Protein AF-A0A1Y6FPX8-F1 (afdb_monomer_lite)

Foldseek 3Di:
DDDDDDDDDDDDDDDDDDDDDDDDDDDDDDDDDDDDDDDDDDDDDDPDPDPPPPVPDLVNLLVQLLVLVVQLVVCLQAFLLSNLVSLVSNLVSLVSCPCPPPDDPLLSVLSVVSSVLSVQSSVLSVVDDRRHRSVVCVPPCSNCVDPSVVCCVPPSSVVVNVVVSCVSSVPPDDPPD

pLDDT: mean 78.23, std 24.46, range [35.34, 98.69]

Secondary structure (DSSP, 8-state):
----PPPP-------------------------------------PPP------PPPHHHHHHHHHHHHHHHHHHTTSBHHHHHHHHHHHHHHHHHH-S--SS-HHHHHHHHHHHHHHHHHHHHHTTS-TTSBHHHHTTSHHHHTSHHHHHHHH-HHHHHHHHHHHHHHTTT-----

Radius of gyration: 27.01 Å; chains: 1; bounding box: 87×73×50 Å

Structure (mmCIF, N/CA/C/O backbone):
data_AF-A0A1Y6FPX8-F1
#
_entry.id   AF-A0A1Y6FPX8-F1
#
loop_
_atom_site.group_PDB
_atom_site.id
_atom_site.type_symbol
_atom_site.label_atom_id
_atom_site.label_alt_id
_atom_site.label_comp_id
_atom_site.label_asym_id
_atom_site.label_entity_id
_atom_site.label_seq_id
_atom_site.pdbx_PDB_ins_code
_atom_site.Cartn_x
_atom_site.Cartn_y
_atom_site.Cartn_z
_atom_site.occupancy
_atom_site.B_iso_or_equiv
_atom_site.auth_seq_id
_atom_site.auth_comp_id
_atom_site.auth_asym_id
_atom_site.auth_atom_id
_atom_site.pdbx_PDB_model_num
ATOM 1 N N . MET A 1 1 ? -58.385 -5.822 -28.469 1.00 36.16 1 MET A N 1
ATOM 2 C CA . MET A 1 1 ? -57.646 -6.773 -29.329 1.00 36.16 1 MET A CA 1
ATOM 3 C C . MET A 1 1 ? -56.182 -6.360 -29.266 1.00 36.16 1 MET A C 1
ATOM 5 O O . MET A 1 1 ? -55.927 -5.213 -29.575 1.00 36.16 1 MET A O 1
ATOM 9 N N . THR A 1 2 ? -55.183 -7.104 -28.805 1.00 39.25 2 THR A N 1
ATOM 10 C CA . THR A 1 2 ? -55.070 -8.383 -28.091 1.00 39.25 2 THR A CA 1
ATOM 11 C C . THR A 1 2 ? -53.654 -8.357 -27.499 1.00 39.25 2 THR A C 1
ATOM 13 O O . THR A 1 2 ? -52.704 -8.033 -28.203 1.00 39.25 2 THR A O 1
ATOM 16 N N . SER A 1 3 ? -53.527 -8.649 -26.207 1.00 43.97 3 SER A N 1
ATOM 17 C CA . SER A 1 3 ? -52.253 -8.914 -25.525 1.00 43.97 3 SER A CA 1
ATOM 18 C C . SER A 1 3 ? -51.670 -10.257 -25.985 1.00 43.97 3 SER A C 1
ATOM 20 O O . SER A 1 3 ? -52.441 -11.153 -26.340 1.00 43.97 3 SER A O 1
ATOM 22 N N . PRO A 1 4 ? -50.348 -10.449 -25.861 1.00 52.44 4 PRO A N 1
ATOM 23 C CA . PRO A 1 4 ? -49.822 -11.732 -25.420 1.00 52.44 4 PRO A CA 1
ATOM 24 C C . PRO A 1 4 ? -49.105 -11.621 -24.066 1.00 52.44 4 PRO A C 1
ATOM 26 O O . PRO A 1 4 ? -48.446 -10.635 -23.743 1.00 52.44 4 PRO A O 1
ATOM 29 N N . ARG A 1 5 ? -49.310 -12.675 -23.273 1.00 39.09 5 ARG A N 1
ATOM 30 C CA . ARG A 1 5 ? -48.857 -12.909 -21.900 1.00 39.09 5 ARG A CA 1
ATOM 31 C C . ARG A 1 5 ? -47.396 -13.370 -21.839 1.00 39.09 5 ARG A C 1
ATOM 33 O O . ARG A 1 5 ? -46.912 -14.040 -22.743 1.00 39.09 5 ARG A O 1
ATOM 40 N N . ALA A 1 6 ? -46.776 -13.086 -20.697 1.00 45.41 6 ALA A N 1
ATOM 41 C CA . ALA A 1 6 ? -45.513 -13.643 -20.219 1.00 45.41 6 ALA A CA 1
ATOM 42 C C . ALA A 1 6 ? -45.570 -15.161 -19.954 1.00 45.41 6 ALA A C 1
ATOM 44 O O . ALA A 1 6 ? -46.644 -15.680 -19.630 1.00 45.41 6 ALA A O 1
ATOM 45 N N . PRO A 1 7 ? -44.407 -15.828 -19.872 1.00 49.88 7 PRO A N 1
ATOM 46 C CA . PRO A 1 7 ? -44.188 -16.904 -18.926 1.00 49.88 7 PRO A CA 1
ATOM 47 C C . PRO A 1 7 ? -43.396 -16.395 -17.711 1.00 49.88 7 PRO A C 1
ATOM 49 O O . PRO A 1 7 ? -42.308 -15.836 -17.817 1.00 49.88 7 PRO A O 1
ATOM 52 N N . LYS A 1 8 ? -43.988 -16.614 -16.536 1.00 41.16 8 LYS A N 1
ATOM 53 C CA . LYS A 1 8 ? -43.320 -16.592 -15.236 1.00 41.16 8 LYS A CA 1
ATOM 54 C C . LYS A 1 8 ? -42.395 -17.806 -15.156 1.00 41.16 8 LYS A C 1
ATOM 56 O O . LYS A 1 8 ? -42.863 -18.917 -15.388 1.00 41.16 8 LYS A O 1
ATOM 61 N N . LEU A 1 9 ? -41.158 -17.611 -14.720 1.00 40.53 9 LEU A N 1
ATOM 62 C CA . LEU A 1 9 ? -40.364 -18.677 -14.119 1.00 40.53 9 LEU A CA 1
ATOM 63 C C . LEU A 1 9 ? -39.772 -18.144 -12.818 1.00 40.53 9 LEU A C 1
ATOM 65 O O . LEU A 1 9 ? -38.786 -17.421 -12.792 1.00 40.53 9 LEU A O 1
ATOM 69 N N . ALA A 1 10 ? -40.492 -18.457 -11.744 1.00 43.44 10 ALA A N 1
ATOM 70 C CA . ALA A 1 10 ? -40.007 -18.421 -10.382 1.00 43.44 10 ALA A CA 1
ATOM 71 C C . ALA A 1 10 ? -39.273 -19.741 -10.118 1.00 43.44 10 ALA A C 1
ATOM 73 O O . ALA A 1 10 ? -39.871 -20.803 -10.267 1.00 43.44 10 ALA A O 1
ATOM 74 N N . LEU A 1 11 ? -38.005 -19.672 -9.733 1.00 38.16 11 LEU A N 1
ATOM 75 C CA . LEU A 1 11 ? -37.207 -20.765 -9.171 1.00 38.16 11 LEU A CA 1
ATOM 76 C C . LEU A 1 11 ? -35.985 -20.102 -8.528 1.00 38.16 11 LEU A C 1
ATOM 78 O O . LEU A 1 11 ? -35.388 -19.241 -9.155 1.00 38.16 11 LEU A O 1
ATOM 82 N N . LEU A 1 12 ? -35.495 -20.422 -7.343 1.00 41.84 12 LEU A N 1
ATOM 83 C CA . LEU A 1 12 ? -35.948 -21.145 -6.162 1.00 41.84 12 LEU A CA 1
ATOM 84 C C . LEU A 1 12 ? -34.910 -20.715 -5.106 1.00 41.84 12 LEU A C 1
ATOM 86 O O . LEU A 1 12 ? -33.741 -20.519 -5.436 1.00 41.84 12 LEU A O 1
ATOM 90 N N . PHE A 1 13 ? -35.331 -20.530 -3.858 1.00 40.34 13 PHE A N 1
ATOM 91 C CA . PHE A 1 13 ? -34.425 -20.290 -2.736 1.00 40.34 13 PHE A CA 1
ATOM 92 C C . PHE A 1 13 ? -33.345 -21.381 -2.675 1.00 40.34 13 PHE A C 1
ATOM 94 O O . PHE A 1 13 ? -33.663 -22.565 -2.774 1.00 40.34 13 PHE A O 1
ATOM 101 N N . GLY A 1 14 ? -32.093 -20.982 -2.461 1.00 39.22 14 GLY A N 1
ATOM 102 C CA . GLY A 1 14 ? -30.968 -21.899 -2.312 1.00 39.22 14 GLY A CA 1
ATOM 103 C C . GLY A 1 14 ? -29.853 -21.285 -1.475 1.00 39.22 14 GLY A C 1
ATOM 104 O O . GLY A 1 14 ? -28.793 -20.962 -1.989 1.00 39.22 14 GLY A O 1
ATOM 105 N N . THR A 1 15 ? -30.099 -21.100 -0.179 1.00 44.97 15 THR A N 1
ATOM 106 C CA . THR A 1 15 ? -29.040 -20.952 0.827 1.00 44.97 15 THR A CA 1
ATOM 107 C C . THR A 1 15 ? -28.207 -22.232 0.863 1.00 44.97 15 THR A C 1
ATOM 109 O O . THR A 1 15 ? -28.714 -23.270 1.288 1.00 44.97 15 THR A O 1
ATOM 112 N N . ALA A 1 16 ? -26.940 -22.164 0.461 1.00 43.12 16 ALA A N 1
ATOM 113 C CA . ALA A 1 16 ? -25.957 -23.206 0.736 1.00 43.12 16 ALA A CA 1
ATOM 114 C C . ALA A 1 16 ? -24.837 -22.612 1.597 1.00 43.12 16 ALA A C 1
ATOM 116 O O . ALA A 1 16 ? -23.930 -21.942 1.112 1.00 43.12 16 ALA A O 1
ATOM 117 N N . ILE A 1 17 ? -24.958 -22.846 2.902 1.00 50.44 17 ILE A N 1
ATOM 118 C CA . ILE A 1 17 ? -23.893 -22.695 3.891 1.00 50.44 17 ILE A CA 1
ATOM 119 C C . ILE A 1 17 ? -22.902 -23.831 3.628 1.00 50.44 17 ILE A C 1
ATOM 121 O O . ILE A 1 17 ? -23.272 -24.995 3.777 1.00 50.44 17 ILE A O 1
ATOM 125 N N . ILE A 1 18 ? -21.658 -23.521 3.266 1.00 48.16 18 ILE A N 1
ATOM 126 C CA . ILE A 1 18 ? -20.568 -24.500 3.330 1.00 48.16 18 ILE A CA 1
ATOM 127 C C . ILE A 1 18 ? -19.722 -24.148 4.547 1.00 48.16 18 ILE A C 1
ATOM 129 O O . ILE A 1 18 ? -18.815 -23.326 4.496 1.00 48.16 18 ILE A O 1
ATOM 133 N N . ALA A 1 19 ? -20.079 -24.775 5.664 1.00 44.44 19 ALA A N 1
ATOM 134 C CA . ALA A 1 19 ? -19.201 -24.945 6.805 1.00 44.44 19 ALA A CA 1
ATOM 135 C C . ALA A 1 19 ? -18.421 -26.247 6.588 1.00 44.44 19 ALA A C 1
ATOM 137 O O . ALA A 1 19 ? -19.005 -27.329 6.635 1.00 44.44 19 ALA A O 1
ATOM 138 N N . THR A 1 20 ? -17.112 -26.163 6.366 1.00 49.12 20 THR A N 1
ATOM 139 C CA . THR A 1 20 ? -16.215 -27.317 6.503 1.00 49.12 20 THR A CA 1
ATOM 140 C C . THR A 1 20 ? -15.379 -27.137 7.755 1.00 49.12 20 THR A C 1
ATOM 142 O O . THR A 1 20 ? -14.479 -26.305 7.825 1.00 49.12 20 THR A O 1
ATOM 145 N N . ALA A 1 21 ? -15.766 -27.913 8.764 1.00 44.34 21 ALA A N 1
ATOM 146 C CA . ALA A 1 21 ? -15.117 -28.044 10.051 1.00 44.34 21 ALA A CA 1
ATOM 147 C C . ALA A 1 21 ? -13.765 -28.768 9.944 1.00 44.34 21 ALA A C 1
ATOM 149 O O . ALA A 1 21 ? -13.561 -29.629 9.087 1.00 44.34 21 ALA A O 1
ATOM 150 N N . LEU A 1 22 ? -12.881 -28.436 10.885 1.00 47.88 22 LEU A N 1
ATOM 151 C CA . LEU A 1 22 ? -11.648 -29.148 11.189 1.00 47.88 22 LEU A CA 1
ATOM 152 C C . LEU A 1 22 ? -11.915 -30.624 11.525 1.00 47.88 22 LEU A C 1
ATOM 154 O O . LEU A 1 22 ? -12.822 -30.931 12.299 1.00 47.88 22 LEU A O 1
ATOM 158 N N . ALA A 1 23 ? -11.026 -31.511 11.081 1.00 46.03 23 ALA A N 1
ATOM 159 C CA . ALA A 1 23 ? -10.764 -32.769 11.772 1.00 46.03 23 ALA A CA 1
ATOM 160 C C . ALA A 1 23 ? -9.277 -33.126 11.666 1.00 46.03 23 ALA A C 1
ATOM 162 O O . ALA A 1 23 ? -8.764 -33.493 10.611 1.00 46.03 23 ALA A O 1
ATOM 163 N N . ALA A 1 24 ? -8.600 -32.977 12.802 1.00 38.00 24 ALA A N 1
ATOM 164 C CA . ALA A 1 24 ? -7.295 -33.539 13.092 1.00 38.00 24 ALA A CA 1
ATOM 165 C C . ALA A 1 24 ? -7.373 -35.067 13.301 1.00 38.00 24 ALA A C 1
ATOM 167 O O . ALA A 1 24 ? -8.455 -35.637 13.431 1.00 38.00 24 ALA A O 1
ATOM 168 N N . CYS A 1 25 ? -6.185 -35.658 13.464 1.00 39.22 25 CYS A N 1
ATOM 169 C CA . CYS A 1 25 ? -5.867 -37.001 13.959 1.00 39.22 25 CYS A CA 1
ATOM 170 C C . CYS A 1 25 ? -5.737 -38.117 12.918 1.00 39.22 25 CYS A C 1
ATOM 172 O O . CYS A 1 25 ? -6.707 -38.704 12.452 1.00 39.22 25 CYS A O 1
ATOM 174 N N . SER A 1 26 ? -4.495 -38.567 12.745 1.00 41.38 26 SER A N 1
ATOM 175 C CA . SER A 1 26 ? -4.176 -39.982 12.947 1.00 41.38 26 SER A CA 1
ATOM 176 C C . SER A 1 26 ? -2.764 -40.106 13.515 1.00 41.38 26 SER A C 1
ATOM 178 O O . SER A 1 26 ? -1.770 -40.097 12.798 1.00 41.38 26 SER A O 1
ATOM 180 N N . THR A 1 27 ? -2.703 -40.196 14.843 1.00 48.16 27 THR A N 1
ATOM 181 C CA . THR A 1 27 ? -1.577 -40.775 15.577 1.00 48.16 27 THR A CA 1
ATOM 182 C C . THR A 1 27 ? -1.616 -42.284 15.369 1.00 48.16 27 THR A C 1
ATOM 184 O O . THR A 1 27 ? -2.587 -42.927 15.764 1.00 48.16 27 THR A O 1
ATOM 187 N N . THR A 1 28 ? -0.554 -42.869 14.824 1.00 45.00 28 THR A N 1
ATOM 188 C CA . THR A 1 28 ? -0.291 -44.309 14.946 1.00 45.00 28 THR A CA 1
ATOM 189 C C . THR A 1 28 ? 1.003 -44.516 15.711 1.00 45.00 28 THR A C 1
ATOM 191 O O . THR A 1 28 ? 2.086 -44.165 15.250 1.00 45.00 28 THR A O 1
ATOM 194 N N . ALA A 1 29 ? 0.849 -45.072 16.910 1.00 41.91 29 ALA A N 1
ATOM 195 C CA . ALA A 1 29 ? 1.918 -45.601 17.735 1.00 41.91 29 ALA A CA 1
ATOM 196 C C . ALA A 1 29 ? 2.467 -46.906 17.137 1.00 41.91 29 ALA A C 1
ATOM 198 O O . ALA A 1 29 ? 1.705 -47.718 16.615 1.00 41.91 29 ALA A O 1
ATOM 199 N N . ALA A 1 30 ? 3.766 -47.148 17.304 1.00 38.97 30 ALA A N 1
ATOM 200 C CA . ALA A 1 30 ? 4.333 -48.490 17.263 1.00 38.97 30 ALA A CA 1
ATOM 201 C C . ALA A 1 30 ? 5.484 -48.574 18.275 1.00 38.97 30 ALA A C 1
ATOM 203 O O . ALA A 1 30 ? 6.452 -47.821 18.191 1.00 38.97 30 ALA A O 1
ATOM 204 N N . THR A 1 31 ? 5.350 -49.475 19.248 1.00 44.59 31 THR A N 1
ATOM 205 C CA . THR A 1 31 ? 6.381 -49.814 20.233 1.00 44.59 31 THR A CA 1
ATOM 206 C C . THR A 1 31 ? 7.017 -51.153 19.855 1.00 44.59 31 THR A C 1
ATOM 208 O O . THR A 1 31 ? 6.326 -52.161 19.769 1.00 44.59 31 THR A O 1
ATOM 211 N N . ASP A 1 32 ? 8.323 -51.082 19.602 1.00 44.56 32 ASP A N 1
ATOM 212 C CA . ASP A 1 32 ? 9.436 -52.002 19.891 1.00 44.56 32 ASP A CA 1
ATOM 213 C C . ASP A 1 32 ? 9.269 -53.539 19.918 1.00 44.56 32 ASP A C 1
ATOM 215 O O . ASP A 1 32 ? 8.452 -54.095 20.654 1.00 44.56 32 ASP A O 1
ATOM 219 N N . SER A 1 33 ? 10.214 -54.231 19.262 1.00 38.22 33 SER A N 1
ATOM 220 C CA . SER A 1 33 ? 11.040 -55.284 19.889 1.00 38.22 33 SER A CA 1
ATOM 221 C C . SER A 1 33 ? 12.287 -55.639 19.039 1.00 38.22 33 SER A C 1
ATOM 223 O O . SER A 1 33 ? 12.227 -55.548 17.811 1.00 38.22 33 SER A O 1
ATOM 225 N N . PRO A 1 34 ? 13.412 -56.084 19.651 1.00 57.75 34 PRO A N 1
ATOM 226 C CA . PRO A 1 34 ? 14.742 -56.109 19.026 1.00 57.75 34 PRO A CA 1
ATOM 227 C C . PRO A 1 34 ? 15.269 -57.515 18.648 1.00 57.75 34 PRO A C 1
ATOM 229 O O . PRO A 1 34 ? 14.904 -58.514 19.267 1.00 57.75 34 PRO A O 1
ATOM 232 N N . SER A 1 35 ? 16.227 -57.594 17.705 1.00 39.41 35 SER A N 1
ATOM 233 C CA . SER A 1 35 ? 17.283 -58.639 17.664 1.00 39.41 35 SER A CA 1
ATOM 234 C C . SER A 1 35 ? 18.386 -58.414 16.606 1.00 39.41 35 SER A C 1
ATOM 236 O O . SER A 1 35 ? 18.174 -58.546 15.409 1.00 39.41 35 SER A O 1
ATOM 238 N N . SER A 1 36 ? 19.584 -58.097 17.108 1.00 39.81 36 SER A N 1
ATOM 239 C CA . SER A 1 36 ? 20.932 -58.651 16.843 1.00 39.81 36 SER A CA 1
ATOM 240 C C . SER A 1 36 ? 21.396 -59.259 15.482 1.00 39.81 36 SER A C 1
ATOM 242 O O . SER A 1 36 ? 21.121 -60.414 15.179 1.00 39.81 36 SER A O 1
ATOM 244 N N . THR A 1 37 ? 22.403 -58.574 14.898 1.00 39.00 37 THR A N 1
ATOM 245 C CA . THR A 1 37 ? 23.754 -59.025 14.413 1.00 39.00 37 THR A CA 1
ATOM 246 C C . THR A 1 37 ? 24.075 -59.420 12.939 1.00 39.00 37 THR A C 1
ATOM 248 O O . THR A 1 37 ? 23.701 -60.487 12.470 1.00 39.00 37 THR A O 1
ATOM 251 N N . ARG A 1 38 ? 25.061 -58.659 12.388 1.00 42.41 38 ARG A N 1
ATOM 252 C CA . ARG A 1 38 ? 26.223 -58.980 11.484 1.00 42.41 38 ARG A CA 1
ATOM 253 C C . ARG A 1 38 ? 26.110 -58.812 9.935 1.00 42.41 38 ARG A C 1
ATOM 255 O O . ARG A 1 38 ? 25.004 -58.736 9.432 1.00 42.41 38 ARG A O 1
ATOM 262 N N . PRO A 1 39 ? 27.233 -58.629 9.175 1.00 53.25 39 PRO A N 1
ATOM 263 C CA . PRO A 1 39 ? 27.625 -57.315 8.637 1.00 53.25 39 PRO A CA 1
ATOM 264 C C . PRO A 1 39 ? 27.919 -57.268 7.111 1.00 53.25 39 PRO A C 1
ATOM 266 O O . PRO A 1 39 ? 28.048 -58.289 6.441 1.00 53.25 39 PRO A O 1
ATOM 269 N N . THR A 1 40 ? 28.215 -56.047 6.639 1.00 47.69 40 THR A N 1
ATOM 270 C CA . THR A 1 40 ? 28.923 -55.649 5.395 1.00 47.69 40 THR A CA 1
ATOM 271 C C . THR A 1 40 ? 28.192 -55.783 4.054 1.00 47.69 40 THR A C 1
ATOM 273 O O . THR A 1 40 ? 28.232 -56.818 3.401 1.00 47.69 40 THR A O 1
ATOM 276 N N . ALA A 1 41 ? 27.700 -54.645 3.562 1.00 44.69 41 ALA A N 1
ATOM 277 C CA . ALA A 1 41 ? 27.750 -54.292 2.146 1.00 44.69 41 ALA A CA 1
ATOM 278 C C . ALA A 1 41 ? 28.092 -52.795 2.048 1.00 44.69 41 ALA A C 1
ATOM 280 O O . ALA A 1 41 ? 27.452 -51.969 2.697 1.00 44.69 41 ALA A O 1
ATOM 281 N N . MET A 1 42 ? 29.147 -52.458 1.301 1.00 52.03 42 MET A N 1
ATOM 282 C CA . MET A 1 42 ? 29.491 -51.077 0.958 1.00 52.03 42 MET A CA 1
ATOM 283 C C . MET A 1 42 ? 28.322 -50.465 0.180 1.00 52.03 42 MET A C 1
ATOM 285 O O . MET A 1 42 ? 28.068 -50.860 -0.956 1.00 52.03 42 MET A O 1
ATOM 289 N N . ALA A 1 43 ? 27.611 -49.520 0.789 1.00 49.84 43 ALA A N 1
ATOM 290 C CA . ALA A 1 43 ? 26.659 -48.682 0.082 1.00 49.84 43 ALA A CA 1
ATOM 291 C C . ALA A 1 43 ? 27.405 -47.447 -0.431 1.00 49.84 43 ALA A C 1
ATOM 293 O O . ALA A 1 43 ? 27.911 -46.639 0.348 1.00 49.84 43 ALA A O 1
ATOM 294 N N . THR A 1 44 ? 27.502 -47.339 -1.753 1.00 56.69 44 THR A N 1
ATOM 295 C CA . THR A 1 44 ? 27.814 -46.102 -2.472 1.00 56.69 44 THR A CA 1
ATOM 296 C C . THR A 1 44 ? 26.977 -44.959 -1.887 1.00 56.69 44 THR A C 1
ATOM 298 O O . THR A 1 44 ? 25.773 -45.158 -1.705 1.00 56.69 44 THR A O 1
ATOM 301 N N . PRO A 1 45 ? 27.545 -43.778 -1.581 1.00 47.53 45 PRO A N 1
ATOM 302 C CA . PRO A 1 45 ? 26.733 -42.653 -1.148 1.00 47.53 45 PRO A CA 1
ATOM 303 C C . PRO A 1 45 ? 25.814 -42.245 -2.304 1.00 47.53 45 PRO A C 1
ATOM 305 O O . PRO A 1 45 ? 26.265 -41.709 -3.315 1.00 47.53 45 PRO A O 1
ATOM 308 N N . THR A 1 46 ? 24.522 -42.535 -2.166 1.00 53.91 46 THR A N 1
ATOM 309 C CA . THR A 1 46 ? 23.476 -41.892 -2.960 1.00 53.91 46 THR A CA 1
ATOM 310 C C . THR A 1 46 ? 23.603 -40.389 -2.716 1.00 53.91 46 THR A C 1
ATOM 312 O O . THR A 1 46 ? 23.640 -39.992 -1.547 1.00 53.91 46 THR A O 1
ATOM 315 N N . PRO A 1 47 ? 23.709 -39.544 -3.756 1.00 54.00 47 PRO A N 1
ATOM 316 C CA . PRO A 1 47 ? 23.693 -38.107 -3.549 1.00 54.00 47 PRO A CA 1
ATOM 317 C C . PRO A 1 47 ? 22.393 -37.748 -2.830 1.00 54.00 47 PRO A C 1
ATOM 319 O O . PRO A 1 47 ? 21.301 -38.044 -3.316 1.00 54.00 47 PRO A O 1
ATOM 322 N N . THR A 1 48 ? 22.528 -37.157 -1.643 1.00 53.22 48 THR A N 1
ATOM 323 C CA . THR A 1 48 ? 21.452 -36.436 -0.969 1.00 53.22 48 THR A CA 1
ATOM 324 C C . THR A 1 48 ? 20.834 -35.511 -2.003 1.00 53.22 48 THR A C 1
ATOM 326 O O . THR A 1 48 ? 21.529 -34.644 -2.533 1.00 53.22 48 THR A O 1
ATOM 329 N N . ALA A 1 49 ? 19.560 -35.729 -2.326 1.00 51.84 49 ALA A N 1
ATOM 330 C CA . ALA A 1 49 ? 18.795 -34.760 -3.082 1.00 51.84 49 ALA A CA 1
ATOM 331 C C . ALA A 1 49 ? 18.853 -33.451 -2.290 1.00 51.84 49 ALA A C 1
ATOM 333 O O . ALA A 1 49 ? 18.303 -33.355 -1.191 1.00 51.84 49 ALA A O 1
ATOM 334 N N . THR A 1 50 ? 19.601 -32.481 -2.809 1.00 53.19 50 THR A N 1
ATOM 335 C CA . THR A 1 50 ? 19.439 -31.082 -2.435 1.00 53.19 50 THR A CA 1
ATOM 336 C C . THR A 1 50 ? 17.945 -30.797 -2.567 1.00 53.19 50 THR A C 1
ATOM 338 O O . THR A 1 50 ? 17.395 -31.121 -3.623 1.00 53.19 50 THR A O 1
ATOM 341 N N . PRO A 1 51 ? 17.261 -30.281 -1.532 1.00 47.62 51 PRO A N 1
ATOM 342 C CA . PRO A 1 51 ? 15.914 -29.777 -1.720 1.00 47.62 51 PRO 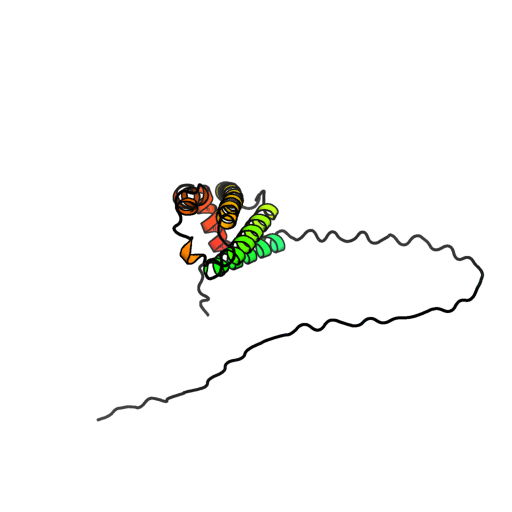A CA 1
ATOM 343 C C . PRO A 1 51 ? 15.997 -28.792 -2.878 1.00 47.62 51 PRO A C 1
ATOM 345 O O . PRO A 1 51 ? 16.788 -27.849 -2.803 1.00 47.62 51 PRO A O 1
ATOM 348 N N . ASP A 1 52 ? 15.268 -29.064 -3.961 1.00 44.16 52 ASP A N 1
ATOM 349 C CA . ASP A 1 52 ? 15.015 -28.054 -4.975 1.00 44.16 52 ASP A CA 1
ATOM 350 C C . ASP A 1 52 ? 14.489 -26.855 -4.195 1.00 44.16 52 ASP A C 1
ATOM 352 O O . ASP A 1 52 ? 13.421 -26.905 -3.580 1.00 44.16 52 ASP A O 1
ATOM 356 N N . ALA A 1 53 ? 15.306 -25.810 -4.115 1.00 47.97 53 ALA A N 1
ATOM 357 C CA . ALA A 1 53 ? 14.796 -24.501 -3.810 1.00 47.97 53 ALA A CA 1
ATOM 358 C C . ALA A 1 53 ? 13.953 -24.162 -5.033 1.00 47.97 53 ALA A C 1
ATOM 360 O O . ALA A 1 53 ? 14.452 -23.577 -5.993 1.00 47.97 53 ALA A O 1
ATOM 361 N N . SER A 1 54 ? 12.698 -24.613 -5.015 1.00 46.78 54 SER A N 1
ATOM 362 C CA . SER A 1 54 ? 11.622 -24.043 -5.802 1.00 46.78 54 SER A CA 1
ATOM 363 C C . SER A 1 54 ? 11.528 -22.594 -5.348 1.00 46.78 54 SER A C 1
ATOM 365 O O . SER A 1 54 ? 10.755 -22.254 -4.461 1.00 46.78 54 SER A O 1
ATOM 367 N N . GLY A 1 55 ? 12.448 -21.765 -5.839 1.00 53.16 55 GLY A N 1
ATOM 368 C CA . GLY A 1 55 ? 12.303 -20.331 -5.765 1.00 53.16 55 GLY A CA 1
ATOM 369 C C . GLY A 1 55 ? 11.034 -20.043 -6.533 1.00 53.16 55 GLY A C 1
ATOM 370 O O . GLY A 1 55 ? 10.970 -20.384 -7.716 1.00 53.16 55 GLY A O 1
ATOM 371 N N . ASP A 1 56 ? 10.034 -19.511 -5.835 1.00 66.00 56 ASP A N 1
ATOM 372 C CA . ASP A 1 56 ? 8.773 -19.124 -6.446 1.00 66.00 56 ASP A CA 1
ATOM 373 C C . ASP A 1 56 ? 9.085 -18.324 -7.715 1.00 66.00 56 ASP A C 1
ATOM 375 O O . ASP A 1 56 ? 9.855 -17.348 -7.716 1.00 66.00 56 ASP A O 1
ATOM 379 N N . SER A 1 57 ? 8.543 -18.807 -8.827 1.00 84.06 57 SER A N 1
ATOM 380 C CA . SER A 1 57 ? 8.700 -18.185 -10.135 1.00 84.06 57 SER A CA 1
ATOM 381 C C . SER A 1 57 ? 8.255 -16.719 -10.083 1.00 84.06 57 SER A C 1
ATOM 383 O O . SER A 1 57 ? 7.519 -16.287 -9.190 1.00 84.06 57 SER A O 1
ATOM 385 N N . ALA A 1 58 ? 8.721 -15.901 -11.032 1.00 83.38 58 ALA A N 1
ATOM 386 C CA . ALA A 1 58 ? 8.275 -14.508 -11.101 1.00 83.38 58 ALA A CA 1
ATOM 387 C C . ALA A 1 58 ? 6.744 -14.434 -11.238 1.00 83.38 58 ALA A C 1
ATOM 389 O O . ALA A 1 58 ? 6.100 -13.596 -10.612 1.00 83.38 58 ALA A O 1
ATOM 390 N N . GLU A 1 59 ? 6.165 -15.366 -11.992 1.00 86.81 59 GLU A N 1
ATOM 391 C CA . GLU A 1 59 ? 4.732 -15.542 -12.180 1.00 86.81 59 GLU A CA 1
ATOM 392 C C . GLU A 1 59 ? 3.998 -15.837 -10.864 1.00 86.81 59 GLU A C 1
ATOM 394 O O . GLU A 1 59 ? 2.977 -15.208 -10.583 1.00 86.81 59 GLU A O 1
ATOM 399 N N . GLU A 1 60 ? 4.523 -16.735 -10.025 1.00 90.94 60 GLU A N 1
ATOM 400 C CA . GLU A 1 60 ? 3.947 -17.033 -8.705 1.00 90.94 60 GLU A CA 1
ATOM 401 C C . GLU A 1 60 ? 4.013 -15.823 -7.767 1.00 90.94 60 GLU A C 1
ATOM 403 O O . GLU A 1 60 ? 3.035 -15.526 -7.076 1.00 90.94 60 GLU A O 1
ATOM 408 N N . ARG A 1 61 ? 5.111 -15.057 -7.797 1.00 93.12 61 ARG A N 1
ATOM 409 C CA . ARG A 1 61 ? 5.237 -13.820 -7.008 1.00 93.12 61 ARG A CA 1
ATOM 410 C C . ARG A 1 61 ? 4.252 -12.741 -7.462 1.00 93.12 61 ARG A C 1
ATOM 412 O O . ARG A 1 61 ? 3.636 -12.084 -6.622 1.00 93.12 61 ARG A O 1
ATOM 419 N N . TYR A 1 62 ? 4.035 -12.588 -8.771 1.00 92.31 62 TYR A N 1
ATOM 420 C CA . TYR A 1 62 ? 3.007 -11.681 -9.292 1.00 92.31 62 TYR A CA 1
ATOM 421 C C . TYR A 1 62 ? 1.595 -12.131 -8.900 1.00 92.31 62 TYR A C 1
ATOM 423 O O . TYR A 1 62 ? 0.788 -11.303 -8.474 1.00 92.31 62 TYR A O 1
ATOM 431 N N . ALA A 1 63 ? 1.300 -13.432 -8.973 1.00 94.25 63 ALA A N 1
ATOM 432 C CA . ALA A 1 63 ? 0.016 -13.974 -8.535 1.00 94.25 63 ALA A CA 1
ATOM 433 C C . ALA A 1 63 ? -0.227 -13.728 -7.035 1.00 94.25 63 ALA A C 1
ATOM 435 O O . ALA A 1 63 ? -1.316 -13.293 -6.648 1.00 94.25 63 ALA A O 1
ATOM 436 N N . ALA A 1 64 ? 0.795 -13.928 -6.197 1.00 95.94 64 ALA A N 1
ATOM 437 C CA . ALA A 1 64 ? 0.733 -13.639 -4.767 1.00 95.94 64 ALA A CA 1
ATOM 438 C C . ALA A 1 64 ? 0.472 -12.148 -4.495 1.00 95.94 64 ALA A C 1
ATOM 440 O O . ALA A 1 64 ? -0.413 -11.811 -3.706 1.00 95.94 64 ALA A O 1
ATOM 441 N N . PHE A 1 65 ? 1.167 -11.247 -5.196 1.00 96.81 65 PHE A N 1
ATOM 442 C CA . PHE A 1 65 ? 0.933 -9.805 -5.100 1.00 96.81 65 PHE A CA 1
ATOM 443 C C . PHE A 1 65 ? -0.494 -9.411 -5.508 1.00 96.81 65 PHE A C 1
ATOM 445 O O . PHE A 1 65 ? -1.150 -8.642 -4.801 1.00 96.81 65 PHE A O 1
ATOM 452 N N . CYS A 1 66 ? -1.020 -9.966 -6.600 1.00 96.88 66 CYS A N 1
ATOM 453 C CA . CYS A 1 66 ? -2.389 -9.693 -7.033 1.00 96.88 66 CYS A CA 1
ATOM 454 C C . CYS A 1 66 ? -3.442 -10.228 -6.050 1.00 96.88 66 CYS A C 1
ATOM 456 O O . CYS A 1 66 ? -4.419 -9.536 -5.743 1.00 96.88 66 CYS A O 1
ATOM 458 N N . SER A 1 67 ? -3.219 -11.421 -5.491 1.00 97.19 67 SER A N 1
ATOM 459 C CA . SER A 1 67 ? -4.066 -11.971 -4.430 1.00 97.19 67 SER A CA 1
ATOM 460 C C . SER A 1 67 ? -4.052 -11.080 -3.186 1.00 97.19 67 SER A C 1
ATOM 462 O O . SER A 1 67 ? -5.107 -10.791 -2.624 1.00 97.19 67 SER A O 1
ATOM 464 N N . ALA A 1 68 ? -2.877 -10.597 -2.773 1.00 97.94 68 ALA A N 1
ATOM 465 C CA . ALA A 1 68 ? -2.742 -9.724 -1.613 1.00 97.94 68 ALA A CA 1
ATOM 466 C C . ALA A 1 68 ? -3.440 -8.368 -1.819 1.00 97.94 68 ALA A C 1
ATOM 468 O O . ALA A 1 68 ? -4.111 -7.884 -0.912 1.00 97.94 68 ALA A O 1
ATOM 469 N N . ASN A 1 69 ? -3.371 -7.786 -3.023 1.00 97.06 69 ASN A N 1
ATOM 470 C CA . ASN A 1 69 ? -4.123 -6.567 -3.348 1.00 97.06 69 ASN A CA 1
ATOM 471 C C . ASN A 1 69 ? -5.636 -6.780 -3.286 1.00 97.06 69 ASN A C 1
ATOM 473 O O . ASN A 1 69 ? -6.357 -5.938 -2.753 1.00 97.06 69 ASN A O 1
ATOM 477 N N . THR A 1 70 ? -6.118 -7.911 -3.802 1.00 96.44 70 THR A N 1
ATOM 478 C CA . THR A 1 70 ? -7.542 -8.263 -3.745 1.00 96.44 70 THR A CA 1
ATOM 479 C C . THR A 1 70 ? -8.007 -8.420 -2.297 1.00 96.44 70 THR A C 1
ATOM 481 O O . THR A 1 70 ? -9.045 -7.880 -1.917 1.00 96.44 70 THR A O 1
ATOM 484 N N . ALA A 1 71 ? -7.213 -9.103 -1.468 1.00 97.44 71 ALA A N 1
ATOM 485 C CA . ALA A 1 71 ? -7.494 -9.266 -0.046 1.00 97.44 71 ALA A CA 1
ATOM 486 C C . ALA A 1 71 ? -7.504 -7.919 0.697 1.00 97.44 71 ALA A C 1
ATOM 488 O O . ALA A 1 71 ? -8.446 -7.645 1.436 1.00 97.44 71 ALA A O 1
ATOM 489 N N . ALA A 1 72 ? -6.519 -7.050 0.451 1.00 97.12 72 ALA A N 1
ATOM 490 C CA . ALA A 1 72 ? -6.459 -5.712 1.043 1.00 97.12 72 ALA A CA 1
ATOM 491 C C . ALA A 1 72 ? -7.646 -4.831 0.629 1.00 97.12 72 ALA A C 1
ATOM 493 O O . ALA A 1 72 ? -8.194 -4.105 1.454 1.00 97.12 72 ALA A O 1
ATOM 494 N N . ALA A 1 73 ? -8.097 -4.923 -0.626 1.00 95.44 73 ALA A N 1
ATOM 495 C CA . ALA A 1 73 ? -9.298 -4.226 -1.078 1.00 95.44 73 ALA A CA 1
ATOM 496 C C . ALA A 1 73 ? -10.567 -4.748 -0.379 1.00 95.44 73 ALA A C 1
ATOM 498 O O . ALA A 1 73 ? -11.408 -3.953 0.039 1.00 95.44 73 ALA A O 1
ATOM 499 N N . ALA A 1 74 ? -10.697 -6.068 -0.218 1.00 96.44 74 ALA A N 1
ATOM 500 C CA . ALA A 1 74 ? -11.837 -6.683 0.459 1.00 96.44 74 ALA A CA 1
ATOM 501 C C . ALA A 1 74 ? -11.876 -6.362 1.964 1.00 96.44 74 ALA A C 1
ATOM 503 O O . ALA A 1 74 ? -12.948 -6.093 2.508 1.00 96.44 74 ALA A O 1
ATOM 504 N N . ALA A 1 75 ? -10.715 -6.326 2.625 1.00 97.81 75 ALA A N 1
ATOM 505 C CA . ALA A 1 75 ? -10.599 -6.066 4.059 1.00 97.81 75 ALA A CA 1
ATOM 506 C C . ALA A 1 75 ? -11.118 -4.675 4.470 1.00 97.81 75 ALA A C 1
ATOM 508 O O . ALA A 1 75 ? -11.573 -4.498 5.598 1.00 97.81 75 ALA A O 1
ATOM 509 N N . LYS A 1 76 ? -11.173 -3.705 3.542 1.00 96.06 76 LYS A N 1
ATOM 510 C CA . LYS A 1 76 ? -11.764 -2.376 3.793 1.00 96.06 76 LYS A CA 1
ATOM 511 C C . LYS A 1 76 ? -13.242 -2.416 4.202 1.00 96.06 76 LYS A C 1
ATOM 513 O O . LYS A 1 76 ? -13.729 -1.442 4.770 1.00 96.06 76 LYS A O 1
ATOM 518 N N . ALA A 1 77 ? -13.962 -3.501 3.912 1.00 96.94 77 ALA A N 1
ATOM 519 C CA . ALA A 1 77 ? -15.350 -3.687 4.342 1.00 96.94 77 ALA A CA 1
ATOM 520 C C . ALA A 1 77 ? -15.484 -4.218 5.784 1.00 96.94 77 ALA A C 1
ATOM 522 O O . ALA A 1 77 ? -16.603 -4.305 6.292 1.00 96.94 77 ALA A O 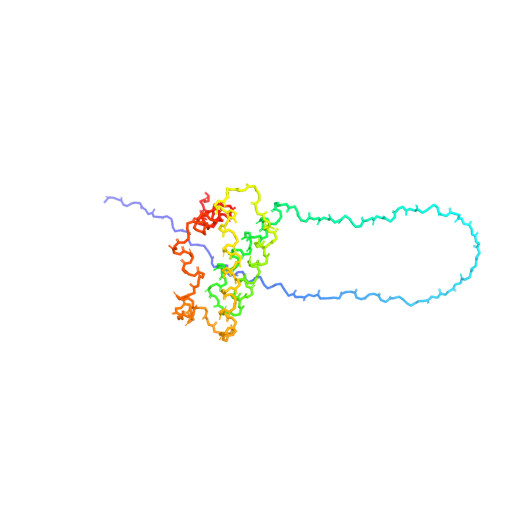1
ATOM 523 N N . GLY A 1 78 ? -14.371 -4.599 6.414 1.00 97.50 78 GLY A N 1
ATOM 524 C CA . GLY A 1 78 ? -14.332 -5.250 7.715 1.00 97.50 78 GLY A CA 1
ATOM 525 C C . GLY A 1 78 ? -13.755 -4.370 8.821 1.00 97.50 78 GLY A C 1
ATOM 526 O O . GLY A 1 78 ? -14.026 -3.167 8.931 1.00 97.50 78 GLY A O 1
ATOM 527 N N . THR A 1 79 ? -12.987 -5.018 9.684 1.00 98.56 79 THR A N 1
ATOM 528 C CA . THR A 1 79 ? -12.380 -4.428 10.874 1.00 98.56 79 THR A CA 1
ATOM 529 C C . THR A 1 79 ? -10.983 -3.877 10.595 1.00 98.56 79 THR A C 1
ATOM 531 O O . THR A 1 79 ? -10.310 -4.265 9.641 1.00 98.56 79 THR A O 1
ATOM 534 N N . VAL A 1 80 ? -10.515 -2.976 11.458 1.00 98.38 80 VAL A N 1
ATOM 535 C CA . VAL A 1 80 ? -9.140 -2.458 11.431 1.00 98.38 80 VAL A CA 1
ATOM 536 C C . VAL A 1 80 ? -8.120 -3.592 11.533 1.00 98.38 80 VAL A C 1
ATOM 538 O O . VAL A 1 80 ? -7.083 -3.523 10.881 1.00 98.38 80 VAL A O 1
ATOM 541 N N . GLY A 1 81 ? -8.394 -4.622 12.340 1.00 98.44 81 GLY A N 1
ATOM 542 C CA . GLY A 1 81 ? -7.516 -5.784 12.479 1.00 98.44 81 GLY A CA 1
ATOM 543 C C . GLY A 1 81 ? -7.351 -6.546 11.165 1.00 98.44 81 GLY A C 1
ATOM 544 O O . GLY A 1 81 ? -6.225 -6.788 10.739 1.00 98.44 81 GLY A O 1
ATOM 545 N N . GLU A 1 82 ? -8.463 -6.846 10.489 1.00 98.50 82 GLU A N 1
ATOM 546 C CA . GLU A 1 82 ? -8.455 -7.512 9.178 1.00 98.50 82 GLU A CA 1
ATOM 547 C C . GLU A 1 82 ? -7.737 -6.665 8.117 1.00 98.50 82 GLU A C 1
ATOM 549 O O . GLU A 1 82 ? -6.948 -7.185 7.328 1.00 98.50 82 GLU A O 1
ATOM 554 N N . ASP A 1 83 ? -7.970 -5.350 8.116 1.00 98.50 83 ASP A N 1
ATOM 555 C CA . ASP A 1 83 ? -7.305 -4.434 7.189 1.00 98.50 83 ASP A CA 1
ATOM 556 C C . ASP A 1 83 ? -5.798 -4.329 7.452 1.00 98.50 83 ASP A C 1
ATOM 558 O O . ASP A 1 83 ? -5.000 -4.324 6.518 1.00 98.50 83 ASP A O 1
ATOM 562 N N . LEU A 1 84 ? -5.384 -4.303 8.720 1.00 98.56 84 LEU A N 1
ATOM 563 C CA . LEU A 1 84 ? -3.974 -4.276 9.099 1.00 98.56 84 LEU A CA 1
ATOM 564 C C . LEU A 1 84 ? -3.241 -5.527 8.610 1.00 98.56 84 LEU A C 1
ATOM 566 O O . LEU A 1 84 ? -2.174 -5.407 8.008 1.00 98.56 84 LEU A O 1
ATOM 570 N N . GLU A 1 85 ? -3.807 -6.711 8.842 1.00 98.69 85 GLU A N 1
ATOM 571 C CA . GLU A 1 85 ? -3.226 -7.973 8.372 1.00 98.69 85 GLU A CA 1
ATOM 572 C C . GLU A 1 85 ? -3.120 -8.001 6.842 1.00 98.69 85 GLU A C 1
ATOM 574 O O . GLU A 1 85 ? -2.075 -8.359 6.290 1.00 98.69 85 GLU A O 1
ATOM 579 N N . ALA A 1 86 ? -4.167 -7.555 6.144 1.00 98.62 86 ALA A N 1
ATOM 580 C CA . ALA A 1 86 ? -4.182 -7.537 4.689 1.00 98.62 86 ALA A CA 1
ATOM 581 C C . ALA A 1 86 ? -3.182 -6.525 4.097 1.00 98.62 86 ALA A C 1
ATOM 583 O O . ALA A 1 86 ? -2.480 -6.848 3.138 1.00 98.62 86 ALA A O 1
ATOM 584 N N . VAL A 1 87 ? -3.052 -5.331 4.686 1.00 98.44 87 VAL A N 1
ATOM 585 C CA . VAL A 1 87 ? -2.056 -4.322 4.279 1.00 98.44 87 VAL A CA 1
ATOM 586 C C . VAL A 1 87 ? -0.631 -4.813 4.546 1.00 98.44 87 VAL A C 1
ATOM 588 O O . VAL A 1 87 ? 0.248 -4.622 3.706 1.00 98.44 87 VAL A O 1
ATOM 591 N N . GLN A 1 88 ? -0.381 -5.496 5.668 1.00 98.62 88 GLN A N 1
ATOM 592 C CA . GLN A 1 88 ? 0.928 -6.100 5.942 1.00 98.62 88 GLN A CA 1
ATOM 593 C C . GLN A 1 88 ? 1.280 -7.182 4.916 1.00 98.62 88 GLN A C 1
ATOM 595 O O . GLN A 1 88 ? 2.404 -7.203 4.409 1.00 98.62 88 GLN A O 1
ATOM 600 N N . ALA A 1 89 ? 0.321 -8.043 4.561 1.00 98.56 89 ALA A N 1
ATOM 601 C CA . ALA A 1 89 ? 0.508 -9.057 3.527 1.00 98.56 89 ALA A CA 1
ATOM 602 C C . ALA A 1 89 ? 0.765 -8.432 2.144 1.00 98.56 89 ALA A C 1
ATOM 604 O O . ALA A 1 89 ? 1.664 -8.867 1.425 1.00 98.56 89 ALA A O 1
ATOM 605 N N . GLN A 1 90 ? 0.033 -7.373 1.788 1.00 98.25 90 GLN A N 1
ATOM 606 C CA . GLN A 1 90 ? 0.241 -6.603 0.559 1.00 98.25 90 GLN A CA 1
ATOM 607 C C . GLN A 1 90 ? 1.643 -5.980 0.509 1.00 98.25 90 GLN A C 1
ATOM 609 O O . GLN A 1 90 ? 2.331 -6.093 -0.508 1.00 98.25 90 GLN A O 1
ATOM 614 N N . GLY A 1 91 ? 2.091 -5.384 1.617 1.00 98.19 91 GLY A N 1
ATOM 615 C CA . GLY A 1 91 ? 3.438 -4.837 1.757 1.00 98.19 91 GLY A CA 1
ATOM 616 C C . GLY A 1 91 ? 4.531 -5.901 1.650 1.00 98.19 91 GLY A C 1
ATOM 617 O O . GLY A 1 91 ? 5.566 -5.674 1.025 1.00 98.19 91 GLY A O 1
ATOM 618 N N . ALA A 1 92 ? 4.333 -7.081 2.240 1.00 98.44 92 ALA A N 1
ATOM 619 C CA . ALA A 1 92 ? 5.270 -8.192 2.094 1.00 98.44 92 ALA A CA 1
ATOM 620 C C . ALA A 1 92 ? 5.357 -8.654 0.631 1.00 98.44 92 ALA A C 1
ATOM 622 O O . ALA A 1 92 ? 6.451 -8.765 0.084 1.00 98.44 92 ALA A O 1
ATOM 623 N N . ALA A 1 93 ? 4.212 -8.826 -0.032 1.00 98.00 93 ALA A N 1
ATOM 624 C CA . ALA A 1 93 ? 4.157 -9.317 -1.404 1.00 98.00 93 ALA A CA 1
ATOM 625 C C . ALA A 1 93 ? 4.821 -8.368 -2.418 1.00 98.00 93 ALA A C 1
ATOM 627 O O . ALA A 1 93 ? 5.516 -8.837 -3.316 1.00 98.00 93 ALA A O 1
ATOM 628 N N . ILE A 1 94 ? 4.668 -7.043 -2.280 1.00 97.88 94 ILE A N 1
ATOM 629 C CA . ILE A 1 94 ? 5.364 -6.104 -3.179 1.00 97.88 94 ILE A CA 1
ATOM 630 C C . ILE A 1 94 ? 6.881 -6.129 -2.975 1.00 97.88 94 ILE A C 1
ATOM 632 O O . ILE A 1 94 ? 7.627 -5.998 -3.940 1.00 97.88 94 ILE A O 1
ATOM 636 N N . ARG A 1 95 ? 7.370 -6.353 -1.749 1.00 97.94 95 ARG A N 1
ATOM 637 C CA . ARG A 1 95 ? 8.818 -6.433 -1.495 1.00 97.94 95 ARG A CA 1
ATOM 638 C C . ARG A 1 95 ? 9.467 -7.639 -2.161 1.00 97.94 95 ARG A C 1
ATOM 640 O O . ARG A 1 95 ? 10.590 -7.508 -2.626 1.00 97.94 95 ARG A O 1
ATOM 647 N N . GLU A 1 96 ? 8.751 -8.753 -2.285 1.00 96.94 96 GLU A N 1
ATOM 648 C CA . GLU A 1 96 ? 9.219 -9.930 -3.034 1.00 96.94 96 GLU A CA 1
ATOM 649 C C . GLU A 1 96 ? 9.312 -9.683 -4.553 1.00 96.94 96 GLU A C 1
ATOM 651 O O . GLU A 1 96 ? 9.995 -10.416 -5.276 1.00 96.94 96 GLU A O 1
ATOM 656 N N . LEU A 1 97 ? 8.632 -8.649 -5.058 1.00 95.38 97 LEU A N 1
ATOM 657 C CA . LEU A 1 97 ? 8.722 -8.212 -6.453 1.00 95.38 97 LEU A CA 1
ATOM 658 C C . LEU A 1 97 ? 9.807 -7.156 -6.688 1.00 95.38 97 LEU A C 1
ATOM 660 O O . LEU A 1 97 ? 10.198 -6.943 -7.836 1.00 95.38 97 LEU A O 1
ATOM 664 N N . LEU A 1 98 ? 10.295 -6.490 -5.639 1.00 96.31 98 LEU A N 1
ATOM 665 C CA . LEU A 1 98 ? 11.302 -5.442 -5.762 1.00 96.31 98 LEU A CA 1
ATOM 666 C C . LEU A 1 98 ? 12.732 -6.028 -5.823 1.00 96.31 98 LEU A C 1
ATOM 668 O O . LEU A 1 98 ? 13.059 -6.937 -5.060 1.00 96.31 98 LEU A O 1
ATOM 672 N N . PRO A 1 99 ? 13.626 -5.481 -6.673 1.00 95.38 99 PRO A N 1
ATOM 673 C CA . PRO A 1 99 ? 13.355 -4.456 -7.682 1.00 95.38 99 PRO A CA 1
ATOM 674 C C . PRO A 1 99 ? 12.632 -5.039 -8.909 1.00 95.38 99 PRO A C 1
ATOM 676 O O . PRO A 1 99 ? 12.984 -6.109 -9.405 1.00 95.38 99 PRO A O 1
ATOM 679 N N . MET A 1 100 ? 11.668 -4.296 -9.455 1.00 94.44 100 MET A N 1
ATOM 680 C CA . MET A 1 100 ? 10.938 -4.703 -10.659 1.00 94.44 100 MET A CA 1
ATOM 681 C C . MET A 1 100 ? 11.699 -4.272 -11.923 1.00 94.44 100 MET A C 1
ATOM 683 O O . MET A 1 100 ? 11.647 -3.109 -12.314 1.00 94.44 100 MET A O 1
ATOM 687 N N . THR A 1 101 ? 12.411 -5.196 -12.575 1.00 92.81 101 THR A N 1
ATOM 688 C CA . THR A 1 101 ? 13.247 -4.891 -13.759 1.00 92.81 101 THR A CA 1
ATOM 689 C C . THR A 1 101 ? 12.530 -5.030 -15.100 1.00 92.81 101 THR A C 1
ATOM 691 O O . THR A 1 101 ? 12.984 -4.470 -16.093 1.00 92.81 101 THR A O 1
ATOM 694 N N . GLU A 1 102 ? 11.409 -5.752 -15.134 1.00 91.25 102 GLU A N 1
ATOM 695 C CA . GLU A 1 102 ? 10.672 -6.091 -16.364 1.00 91.25 102 GLU A CA 1
ATOM 696 C C . GLU A 1 102 ? 9.517 -5.118 -16.674 1.00 91.25 102 GLU A C 1
ATOM 698 O O . GLU A 1 102 ? 8.663 -5.392 -17.516 1.00 91.25 102 GL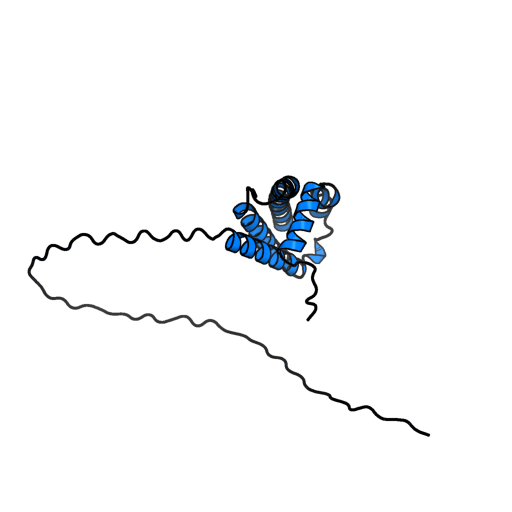U A O 1
ATOM 703 N N . VAL A 1 103 ? 9.458 -3.980 -15.978 1.00 95.19 103 VAL A N 1
ATOM 704 C CA . VAL A 1 103 ? 8.429 -2.937 -16.137 1.00 95.19 103 VAL A CA 1
ATOM 705 C C . VAL A 1 103 ? 9.069 -1.597 -16.501 1.00 95.19 103 VAL A C 1
ATOM 707 O O . VAL A 1 103 ? 10.293 -1.467 -16.531 1.00 95.19 103 VAL A O 1
ATOM 710 N N . SER A 1 104 ? 8.255 -0.579 -16.800 1.00 97.69 104 SER A N 1
ATOM 711 C CA . SER A 1 104 ? 8.802 0.756 -17.059 1.00 97.69 104 SER A CA 1
ATOM 712 C C . SER A 1 104 ? 9.449 1.347 -15.793 1.00 97.69 104 SER A C 1
ATOM 714 O O . SER A 1 104 ? 9.022 1.021 -14.680 1.00 97.69 104 SER A O 1
ATOM 716 N N . PRO A 1 105 ? 10.447 2.240 -15.925 1.00 98.00 105 PRO A N 1
ATOM 717 C CA . PRO A 1 105 ? 11.089 2.878 -14.775 1.00 98.00 105 PRO A CA 1
ATOM 718 C C . PRO A 1 105 ? 10.107 3.596 -13.841 1.00 98.00 105 PRO A C 1
ATOM 720 O O . PRO A 1 105 ? 10.292 3.583 -12.628 1.00 98.00 105 PRO A O 1
ATOM 723 N N . GLU A 1 106 ? 9.049 4.194 -14.390 1.00 98.19 106 GLU A N 1
ATOM 724 C CA . GLU A 1 106 ? 8.000 4.874 -13.626 1.00 98.19 106 GLU A CA 1
ATOM 725 C C . GLU A 1 106 ? 7.200 3.886 -12.769 1.00 98.19 106 GLU A C 1
ATOM 727 O O . GLU A 1 106 ? 6.931 4.164 -11.602 1.00 98.19 106 GLU A O 1
ATOM 732 N N . VAL A 1 107 ? 6.863 2.711 -13.317 1.00 98.06 107 VAL A N 1
ATOM 733 C CA . VAL A 1 107 ? 6.173 1.641 -12.576 1.00 98.06 107 VAL A CA 1
ATOM 734 C C . VAL A 1 107 ? 7.075 1.086 -11.477 1.00 98.06 107 VAL A C 1
ATOM 736 O O . VAL A 1 107 ? 6.619 0.928 -10.347 1.00 98.06 107 VAL A O 1
ATOM 739 N N . ALA A 1 108 ? 8.353 0.837 -11.773 1.00 97.94 108 ALA A N 1
ATOM 740 C CA . ALA A 1 108 ? 9.313 0.354 -10.782 1.00 97.94 108 ALA A CA 1
ATOM 741 C C . ALA A 1 108 ? 9.509 1.362 -9.635 1.00 97.94 108 ALA A C 1
ATOM 743 O O . ALA A 1 108 ? 9.466 0.982 -8.468 1.00 97.94 108 ALA A O 1
ATOM 744 N N . ALA A 1 109 ? 9.644 2.655 -9.948 1.00 98.00 109 ALA A N 1
ATOM 745 C CA . ALA A 1 109 ? 9.731 3.707 -8.937 1.00 98.00 109 ALA A CA 1
ATOM 746 C C . ALA A 1 109 ? 8.437 3.814 -8.112 1.00 98.00 109 ALA A C 1
ATOM 748 O O . ALA A 1 109 ? 8.482 3.949 -6.891 1.00 98.00 109 ALA A O 1
ATOM 749 N N . GLY A 1 110 ? 7.274 3.711 -8.758 1.00 98.12 110 GLY A N 1
ATOM 750 C CA . GLY A 1 110 ? 5.983 3.722 -8.074 1.00 98.12 110 GLY A CA 1
ATOM 751 C C . GLY A 1 110 ? 5.783 2.531 -7.136 1.00 98.12 110 GLY A C 1
ATOM 752 O O . GLY A 1 110 ? 5.182 2.693 -6.076 1.00 98.12 110 GLY A O 1
ATOM 753 N N . ALA A 1 111 ? 6.330 1.361 -7.477 1.00 98.19 111 ALA A N 1
ATOM 754 C CA . ALA A 1 111 ? 6.298 0.166 -6.636 1.00 98.19 111 ALA A CA 1
ATOM 755 C C . ALA A 1 111 ? 7.043 0.361 -5.304 1.00 98.19 111 ALA A C 1
ATOM 757 O O . ALA A 1 111 ? 6.583 -0.102 -4.260 1.00 98.19 111 ALA A O 1
ATOM 758 N N . GLU A 1 112 ? 8.164 1.086 -5.314 1.00 98.25 112 GLU A N 1
ATOM 759 C CA . GLU A 1 112 ? 8.894 1.437 -4.089 1.00 98.25 112 GLU A CA 1
ATOM 760 C C . GLU A 1 112 ? 8.076 2.387 -3.201 1.00 98.25 112 GLU A C 1
ATOM 762 O O . GLU A 1 112 ? 7.969 2.173 -1.989 1.00 98.25 112 GLU A O 1
ATOM 767 N N . VAL A 1 113 ? 7.431 3.396 -3.800 1.00 98.25 113 VAL A N 1
ATOM 768 C CA . VAL A 1 113 ? 6.531 4.313 -3.076 1.00 98.25 113 VAL A CA 1
ATOM 769 C C . VAL A 1 113 ? 5.323 3.557 -2.515 1.00 98.25 113 VAL A C 1
ATOM 771 O O . VAL A 1 113 ? 4.897 3.810 -1.387 1.00 98.25 113 VAL A O 1
ATOM 774 N N . PHE A 1 114 ? 4.795 2.582 -3.256 1.00 98.25 114 PHE A N 1
ATOM 775 C CA . PHE A 1 114 ? 3.737 1.694 -2.788 1.00 98.25 114 PHE A CA 1
ATOM 776 C C . PHE A 1 114 ? 4.165 0.848 -1.592 1.00 98.25 114 PHE A C 1
ATOM 778 O O . PHE A 1 114 ? 3.455 0.830 -0.587 1.00 98.25 114 PHE A O 1
ATOM 785 N N . ALA A 1 115 ? 5.341 0.221 -1.638 1.00 98.31 115 ALA A N 1
ATOM 786 C CA . ALA A 1 115 ? 5.869 -0.527 -0.500 1.00 98.31 115 ALA A CA 1
ATOM 787 C C . ALA A 1 115 ? 5.977 0.358 0.756 1.00 98.31 115 ALA A C 1
ATOM 789 O O . ALA A 1 115 ? 5.478 -0.018 1.817 1.00 98.31 115 ALA A O 1
ATOM 790 N N . ALA A 1 116 ? 6.524 1.571 0.631 1.00 98.25 116 ALA A N 1
ATOM 791 C CA . ALA A 1 116 ? 6.578 2.523 1.742 1.00 98.25 116 ALA A CA 1
ATOM 792 C C . ALA A 1 116 ? 5.178 2.943 2.237 1.00 98.25 116 ALA A C 1
ATOM 794 O O . ALA A 1 116 ? 4.952 3.069 3.442 1.00 98.25 116 ALA A O 1
ATOM 795 N N . SER A 1 117 ? 4.220 3.107 1.322 1.00 98.12 117 SER A N 1
ATOM 796 C CA . SER A 1 117 ? 2.841 3.473 1.664 1.00 98.12 117 SER A CA 1
ATOM 797 C C . SER A 1 117 ? 2.123 2.367 2.447 1.00 98.12 117 SER A C 1
ATOM 799 O O . SER A 1 117 ? 1.345 2.652 3.361 1.00 98.12 117 SER A O 1
ATOM 801 N N . THR A 1 118 ? 2.409 1.093 2.151 1.00 98.19 118 THR A N 1
ATOM 802 C CA . THR A 1 118 ? 1.867 -0.027 2.941 1.00 98.19 118 THR A CA 1
ATOM 803 C C . THR A 1 118 ? 2.391 -0.027 4.381 1.00 98.19 118 THR A C 1
ATOM 805 O O . THR A 1 118 ? 1.608 -0.262 5.300 1.00 98.19 118 THR A O 1
ATOM 808 N N . ASP A 1 119 ? 3.663 0.324 4.608 1.00 98.19 119 ASP A N 1
ATOM 809 C CA . ASP A 1 119 ? 4.227 0.440 5.963 1.00 98.19 119 ASP A CA 1
ATOM 810 C C . ASP A 1 119 ? 3.588 1.567 6.765 1.00 98.19 119 ASP A C 1
ATOM 812 O O . ASP A 1 119 ? 3.211 1.377 7.923 1.00 98.19 119 ASP A O 1
ATOM 816 N N . GLU A 1 120 ? 3.452 2.746 6.159 1.00 98.38 120 GLU A N 1
ATOM 817 C CA . GLU A 1 120 ? 2.822 3.884 6.822 1.00 98.38 120 GLU A CA 1
ATOM 818 C C . GLU A 1 120 ? 1.354 3.577 7.142 1.00 98.38 120 GLU A C 1
ATOM 820 O O . GLU A 1 120 ? 0.910 3.789 8.271 1.00 98.38 120 GLU A O 1
ATOM 825 N N . THR A 1 121 ? 0.617 3.008 6.184 1.00 97.88 121 THR A N 1
ATOM 826 C CA . THR A 1 121 ? -0.788 2.623 6.370 1.00 97.88 121 THR A CA 1
ATOM 827 C C . THR A 1 121 ? -0.937 1.599 7.497 1.00 97.88 121 THR A C 1
ATOM 829 O O . THR A 1 121 ? -1.782 1.784 8.375 1.00 97.88 121 THR A O 1
ATOM 832 N N . ALA A 1 122 ? -0.088 0.566 7.542 1.00 98.19 122 ALA A N 1
ATOM 833 C CA . ALA A 1 122 ? -0.072 -0.404 8.638 1.00 98.19 122 ALA A CA 1
ATOM 834 C C . ALA A 1 122 ? 0.257 0.261 9.988 1.00 98.19 122 ALA A C 1
ATOM 836 O O . ALA A 1 122 ? -0.394 -0.013 10.998 1.00 98.19 122 ALA A O 1
ATOM 837 N N . GLY A 1 123 ? 1.225 1.181 10.009 1.00 98.19 123 GLY A N 1
ATOM 838 C CA . GLY A 1 123 ? 1.590 1.949 11.199 1.00 98.19 123 GLY A CA 1
ATOM 839 C C . GLY A 1 123 ? 0.475 2.868 11.706 1.00 98.19 123 GLY A C 1
ATOM 840 O O . GLY A 1 123 ? 0.370 3.100 12.912 1.00 98.19 123 GLY A O 1
ATOM 841 N N . ILE A 1 124 ? -0.380 3.379 10.818 1.00 97.81 124 ILE A N 1
ATOM 842 C CA . ILE A 1 124 ? -1.570 4.152 11.189 1.00 97.81 124 ILE A CA 1
ATOM 843 C C . ILE A 1 124 ? -2.666 3.224 11.725 1.00 97.81 124 ILE A C 1
ATOM 845 O O . ILE A 1 124 ? -3.183 3.477 12.813 1.00 97.81 124 ILE A O 1
ATOM 849 N N . LEU A 1 125 ? -2.986 2.137 11.012 1.00 98.00 125 LEU A N 1
ATOM 850 C CA . LEU A 1 125 ? -4.004 1.154 11.411 1.00 98.00 125 LEU A CA 1
ATOM 851 C C . LEU A 1 125 ? -3.729 0.568 12.802 1.00 98.00 125 LEU A C 1
ATOM 853 O O . LEU A 1 125 ? -4.639 0.481 13.622 1.00 98.00 125 LEU A O 1
ATOM 857 N N . ALA A 1 126 ? -2.465 0.270 13.117 1.00 98.19 126 ALA A N 1
ATOM 858 C CA . ALA A 1 126 ? -2.048 -0.264 14.416 1.00 98.19 126 ALA A CA 1
ATOM 859 C C . ALA A 1 126 ? -2.332 0.665 15.618 1.00 98.19 126 ALA A C 1
ATOM 861 O O . ALA A 1 126 ? -2.200 0.248 16.768 1.00 98.19 126 ALA A O 1
ATOM 862 N N . GLN A 1 127 ? -2.709 1.926 15.381 1.00 98.00 127 GLN A N 1
ATOM 863 C CA . GLN A 1 127 ? -3.064 2.886 16.431 1.00 98.00 127 GLN A CA 1
ATOM 864 C C . GLN A 1 127 ? -4.561 2.900 16.768 1.00 98.00 127 GLN A C 1
ATOM 866 O O . GLN A 1 127 ? -4.984 3.682 17.624 1.00 98.00 127 GLN A O 1
ATOM 871 N N . PHE A 1 128 ? -5.371 2.097 16.081 1.00 97.62 128 PHE A N 1
ATOM 872 C CA . PHE A 1 128 ? -6.802 1.969 16.328 1.00 97.62 128 PHE A CA 1
ATOM 873 C C . PHE A 1 128 ? -7.121 0.602 16.948 1.00 97.62 128 PHE A C 1
ATOM 875 O O . PHE A 1 128 ? -6.350 -0.346 16.784 1.00 97.62 128 PHE A O 1
ATOM 882 N N . PRO A 1 129 ? -8.242 0.467 17.679 1.00 97.94 129 PRO A N 1
ATOM 883 C CA . PRO A 1 129 ? -8.681 -0.833 18.170 1.00 97.94 129 PRO A CA 1
ATOM 884 C C . PRO A 1 129 ? -8.944 -1.789 17.002 1.00 97.94 129 PRO A C 1
ATOM 886 O O . PRO A 1 129 ? -9.638 -1.420 16.057 1.00 97.94 129 PRO A O 1
ATOM 889 N N . ALA A 1 130 ? -8.435 -3.019 17.089 1.00 97.75 130 ALA A N 1
ATOM 890 C CA . ALA A 1 130 ? -8.569 -4.011 16.020 1.00 97.75 130 ALA A CA 1
ATOM 891 C C . ALA A 1 130 ? -10.035 -4.296 15.654 1.00 97.75 130 ALA A C 1
ATOM 893 O O . ALA A 1 130 ? -10.337 -4.446 14.479 1.00 97.75 130 ALA A O 1
ATOM 894 N N . ASP A 1 131 ? -10.940 -4.286 16.638 1.00 97.81 131 ASP A N 1
ATOM 895 C CA . ASP A 1 131 ? -12.371 -4.557 16.444 1.00 97.81 131 ASP A CA 1
ATOM 896 C C . ASP A 1 131 ? -13.171 -3.344 15.921 1.00 97.81 131 ASP A C 1
ATOM 898 O O . ASP A 1 131 ? -14.380 -3.44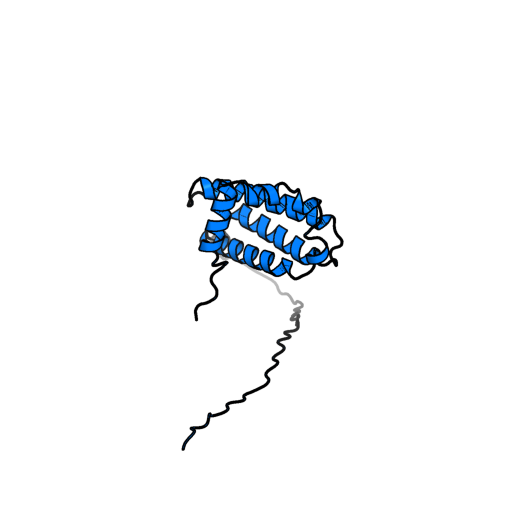5 15.706 1.00 97.81 131 ASP A O 1
ATOM 902 N N . SER A 1 132 ? -12.545 -2.172 15.748 1.00 97.88 132 SER A N 1
ATOM 903 C CA . SER A 1 132 ? -13.204 -1.017 15.124 1.00 97.88 132 SER A CA 1
ATOM 904 C C . SER A 1 132 ? -13.433 -1.266 13.636 1.00 97.88 132 SER A C 1
ATOM 906 O O . SER A 1 132 ? -12.621 -1.913 12.979 1.00 97.88 132 SER A O 1
ATOM 908 N N . LEU A 1 133 ? -14.518 -0.723 13.081 1.00 97.94 133 LEU A N 1
ATOM 909 C CA . LEU A 1 133 ? -14.758 -0.795 11.641 1.00 97.94 133 LEU A CA 1
ATOM 910 C C . LEU A 1 133 ? -13.810 0.149 10.901 1.00 97.94 133 LEU A C 1
ATOM 912 O O . LEU A 1 133 ? -13.593 1.286 11.329 1.00 97.94 133 LEU A O 1
ATOM 916 N N . VAL A 1 134 ? -13.310 -0.282 9.741 1.00 97.06 134 VAL A N 1
ATOM 917 C CA . VAL A 1 134 ? -12.492 0.577 8.865 1.00 97.06 134 VAL A CA 1
ATOM 918 C C . VAL A 1 134 ? -13.263 1.841 8.464 1.00 97.06 134 VAL A C 1
ATOM 920 O O . VAL A 1 134 ? -12.692 2.930 8.395 1.00 97.06 134 VAL A O 1
ATOM 923 N N . SER A 1 135 ? -14.583 1.729 8.277 1.00 96.44 135 SER A N 1
ATOM 924 C CA . SER A 1 135 ? -15.467 2.857 7.953 1.00 96.44 135 SER A CA 1
ATOM 925 C C . SER A 1 135 ? -15.475 3.964 9.007 1.00 96.44 135 SER A C 1
ATOM 927 O O . SER A 1 135 ? -15.706 5.122 8.664 1.00 96.44 135 SER A O 1
ATOM 929 N N . ASP A 1 136 ? -15.216 3.627 10.270 1.00 95.00 136 ASP A N 1
ATOM 930 C CA . ASP A 1 136 ? -15.279 4.581 11.380 1.00 95.00 136 ASP A CA 1
ATOM 931 C C . ASP A 1 136 ? -13.983 5.389 11.507 1.00 95.00 136 ASP A C 1
ATOM 933 O O . ASP A 1 136 ? -13.977 6.486 12.068 1.00 95.00 136 ASP A O 1
ATOM 937 N N . VAL A 1 137 ? -12.881 4.862 10.965 1.00 94.00 137 VAL A N 1
ATOM 938 C CA . VAL A 1 137 ? -11.535 5.432 11.104 1.00 94.00 137 VAL A CA 1
ATOM 939 C C . VAL A 1 137 ? -10.957 5.949 9.788 1.00 94.00 137 VAL A C 1
ATOM 941 O O . VAL A 1 137 ? -10.007 6.724 9.806 1.00 94.00 137 VAL A O 1
ATOM 944 N N . GLY A 1 138 ? -11.529 5.573 8.641 1.00 87.62 138 GLY A N 1
ATOM 945 C CA . GLY A 1 138 ? -10.978 5.883 7.316 1.00 87.62 138 GLY A CA 1
ATOM 946 C C . GLY A 1 138 ? -10.895 7.376 6.971 1.00 87.62 138 GLY A C 1
ATOM 947 O O . GLY A 1 138 ? -10.156 7.755 6.066 1.00 87.62 138 GLY A O 1
ATOM 948 N N . LEU A 1 139 ? -11.616 8.236 7.699 1.00 92.31 139 LEU A N 1
ATOM 949 C CA . LEU A 1 139 ? -11.546 9.698 7.564 1.00 92.31 139 LEU A CA 1
ATOM 950 C C . LEU A 1 139 ? -10.702 10.372 8.657 1.00 92.31 139 LEU A C 1
ATOM 952 O O . LEU A 1 139 ? -10.658 11.601 8.727 1.00 92.31 139 LEU A O 1
ATOM 956 N N . ASP A 1 140 ? -10.031 9.597 9.513 1.00 96.38 140 ASP A N 1
ATOM 957 C CA . ASP A 1 140 ? -9.141 10.140 10.536 1.00 96.38 140 ASP A CA 1
ATOM 958 C C . ASP A 1 140 ? -8.010 10.961 9.874 1.00 96.38 140 ASP A C 1
ATOM 960 O O . ASP A 1 140 ? -7.466 10.561 8.834 1.00 96.38 140 ASP A O 1
ATOM 964 N N . PRO A 1 141 ? -7.632 12.118 10.451 1.00 95.56 141 PRO A N 1
ATOM 965 C CA . PRO A 1 141 ? -6.523 12.942 9.973 1.00 95.56 141 PRO A CA 1
ATOM 966 C C . PRO A 1 141 ? -5.224 12.176 9.735 1.00 95.56 141 PRO A C 1
ATOM 968 O O . PRO A 1 141 ? -4.486 12.515 8.816 1.00 95.56 141 PRO A O 1
ATOM 971 N N . ARG A 1 142 ? -4.954 11.127 10.519 1.00 96.19 142 ARG A N 1
ATOM 972 C CA . ARG A 1 142 ? -3.762 10.292 10.347 1.00 96.19 142 ARG A CA 1
ATOM 973 C C . ARG A 1 142 ? -3.725 9.618 8.981 1.00 96.19 142 ARG A C 1
ATOM 975 O O . ARG A 1 142 ? -2.647 9.536 8.413 1.00 96.19 142 ARG A O 1
ATOM 982 N N . PHE A 1 143 ? -4.870 9.206 8.430 1.00 93.56 143 PHE A N 1
ATOM 983 C CA . PHE A 1 143 ? -4.949 8.708 7.054 1.00 93.56 143 PHE A CA 1
ATOM 984 C C . PHE A 1 143 ? -5.008 9.851 6.048 1.00 93.56 143 PHE A C 1
ATOM 986 O O . PHE A 1 143 ? -4.200 9.903 5.127 1.00 93.56 143 PHE A O 1
ATOM 993 N N . THR A 1 144 ? -5.943 10.786 6.218 1.00 94.12 144 THR A N 1
ATOM 994 C CA . THR A 1 144 ? -6.213 11.821 5.202 1.00 94.12 144 THR A CA 1
ATOM 995 C C . THR A 1 144 ? -5.059 12.808 4.998 1.00 94.12 144 THR A C 1
ATOM 997 O O . THR A 1 144 ? -4.995 13.451 3.954 1.00 94.12 144 THR A O 1
ATOM 1000 N N . GLN A 1 145 ? -4.135 12.907 5.958 1.00 95.12 145 GLN A N 1
ATOM 1001 C CA . GLN A 1 145 ? -2.917 13.725 5.884 1.00 95.12 145 GLN A CA 1
ATOM 1002 C C . GLN A 1 145 ? -1.633 12.878 5.781 1.00 95.12 145 GLN A C 1
ATOM 1004 O O . GLN A 1 145 ? -0.536 13.425 5.891 1.00 95.12 145 GLN A O 1
ATOM 1009 N N . SER A 1 146 ? -1.754 11.558 5.592 1.00 96.25 146 SER A N 1
ATOM 1010 C CA . SER A 1 146 ? -0.609 10.649 5.427 1.00 96.25 146 SER A CA 1
ATOM 1011 C C . SER A 1 146 ? 0.155 10.908 4.128 1.00 96.25 146 SER A C 1
ATOM 1013 O O . SER A 1 146 ? -0.406 11.390 3.136 1.00 96.25 146 SER A O 1
ATOM 1015 N N . GLN A 1 147 ? 1.432 10.521 4.107 1.00 96.31 147 GLN A N 1
ATOM 1016 C CA . GLN A 1 147 ? 2.237 10.536 2.885 1.00 96.31 147 GLN A CA 1
ATOM 1017 C C . GLN A 1 147 ? 1.695 9.553 1.842 1.00 96.31 147 GLN A C 1
ATOM 1019 O O . GLN A 1 147 ? 1.749 9.843 0.650 1.00 96.31 147 GLN A O 1
ATOM 1024 N N . SER A 1 148 ? 1.100 8.443 2.271 1.00 93.31 148 SER A N 1
ATOM 1025 C CA . SER A 1 148 ? 0.452 7.439 1.425 1.00 93.31 148 SER A CA 1
ATOM 1026 C C . SER A 1 148 ? -0.697 8.045 0.619 1.00 93.31 148 SER A C 1
ATOM 1028 O O . SER A 1 148 ? -0.741 7.927 -0.607 1.00 93.31 148 SER A O 1
ATOM 1030 N N . VAL A 1 149 ? -1.605 8.770 1.285 1.00 93.88 149 VAL A N 1
ATOM 1031 C CA . VAL A 1 149 ? -2.711 9.471 0.611 1.00 93.88 149 VAL A CA 1
ATOM 1032 C C . VAL A 1 149 ? -2.185 10.600 -0.271 1.00 93.88 149 VAL A C 1
ATOM 1034 O O . VAL A 1 149 ? -2.662 10.774 -1.394 1.00 93.88 149 VAL A O 1
ATOM 1037 N N . GLN A 1 150 ? -1.173 11.339 0.189 1.00 95.25 150 GLN A N 1
ATOM 1038 C CA . GLN A 1 150 ? -0.557 12.392 -0.613 1.00 95.25 150 GLN A CA 1
ATOM 1039 C C . GLN A 1 150 ? 0.080 11.832 -1.896 1.00 95.25 150 GLN A C 1
ATOM 1041 O O . GLN A 1 150 ? -0.129 12.389 -2.976 1.00 95.25 150 GLN A O 1
ATOM 1046 N N . SER A 1 151 ? 0.799 10.713 -1.804 1.00 94.38 151 SER A N 1
ATOM 1047 C CA . SER A 1 151 ? 1.449 10.041 -2.936 1.00 94.38 151 SER A CA 1
ATOM 1048 C C . SER A 1 151 ? 0.413 9.543 -3.936 1.00 94.38 151 SER A C 1
ATOM 1050 O O . SER A 1 151 ? 0.518 9.842 -5.122 1.00 94.38 151 SER A O 1
ATOM 1052 N N . ALA A 1 152 ? -0.666 8.915 -3.458 1.00 92.19 152 ALA A N 1
ATOM 1053 C CA . ALA A 1 152 ? -1.779 8.501 -4.312 1.00 92.19 152 ALA A CA 1
ATOM 1054 C C . ALA A 1 152 ? -2.365 9.662 -5.140 1.00 92.19 152 ALA A C 1
ATOM 1056 O O . ALA A 1 152 ? -2.731 9.483 -6.304 1.00 92.19 152 ALA A O 1
ATOM 1057 N N . MET A 1 153 ? -2.422 10.868 -4.570 1.00 92.44 153 MET A N 1
ATOM 1058 C CA . MET A 1 153 ? -2.972 12.048 -5.242 1.00 92.44 153 MET A CA 1
ATOM 1059 C C . MET A 1 153 ? -1.977 12.786 -6.141 1.00 92.44 153 MET A C 1
ATOM 1061 O O . MET A 1 153 ? -2.400 13.425 -7.104 1.00 92.44 153 MET A O 1
ATOM 1065 N N . THR A 1 154 ? -0.683 12.761 -5.817 1.00 96.44 154 THR A N 1
ATOM 1066 C CA . THR A 1 154 ? 0.281 13.726 -6.375 1.00 96.44 154 THR A CA 1
ATOM 1067 C C . THR A 1 154 ? 1.516 13.107 -7.015 1.00 96.44 154 THR A C 1
ATOM 1069 O O . THR A 1 154 ? 2.159 13.786 -7.813 1.00 96.44 154 THR A O 1
ATOM 1072 N N . ASP A 1 155 ? 1.839 11.848 -6.718 1.00 97.44 155 ASP A N 1
ATOM 1073 C CA . ASP A 1 155 ? 3.011 11.176 -7.272 1.00 97.44 155 ASP A CA 1
ATOM 1074 C C . ASP A 1 155 ? 2.650 10.458 -8.592 1.00 97.44 155 ASP A C 1
ATOM 1076 O O . ASP A 1 155 ? 1.892 9.481 -8.584 1.00 97.44 155 ASP A O 1
ATOM 1080 N N . PRO A 1 156 ? 3.183 10.909 -9.746 1.00 97.69 156 PRO A N 1
ATOM 1081 C CA . PRO A 1 156 ? 2.882 10.298 -11.037 1.00 97.69 156 PRO A CA 1
ATOM 1082 C C . PRO A 1 156 ? 3.440 8.874 -11.182 1.00 97.69 156 PRO A C 1
ATOM 1084 O O . PRO A 1 156 ? 2.846 8.071 -11.898 1.00 97.69 156 PRO A O 1
ATOM 1087 N N . ASN A 1 157 ? 4.539 8.532 -10.502 1.00 97.94 157 ASN A N 1
ATOM 1088 C CA . ASN A 1 157 ? 5.085 7.175 -10.514 1.00 97.94 157 ASN A CA 1
ATOM 1089 C C . ASN A 1 157 ? 4.180 6.242 -9.711 1.00 97.94 157 ASN A C 1
ATOM 1091 O O . ASN A 1 157 ? 3.841 5.157 -10.178 1.00 97.94 157 ASN A O 1
ATOM 1095 N N . TYR A 1 158 ? 3.712 6.690 -8.541 1.00 97.75 158 TYR A N 1
ATOM 1096 C CA . TYR A 1 158 ? 2.724 5.943 -7.762 1.00 97.75 158 TYR A CA 1
ATOM 1097 C C . TYR A 1 158 ? 1.453 5.690 -8.582 1.00 97.75 158 TYR A C 1
ATOM 1099 O O . TYR A 1 158 ? 0.972 4.564 -8.663 1.00 97.75 158 TYR A O 1
ATOM 1107 N N . GLN A 1 159 ? 0.935 6.713 -9.265 1.00 97.81 159 GLN A N 1
ATOM 1108 C CA . GLN A 1 159 ? -0.237 6.577 -10.136 1.00 97.81 159 GLN A CA 1
ATOM 1109 C C . GLN A 1 159 ? 0.005 5.610 -11.304 1.00 97.81 159 GLN A C 1
ATOM 1111 O O . GLN A 1 159 ? -0.872 4.799 -11.609 1.00 97.81 159 GLN A O 1
ATOM 1116 N N . ALA A 1 160 ? 1.190 5.648 -11.923 1.00 97.75 160 ALA A N 1
ATOM 1117 C CA . ALA A 1 160 ? 1.576 4.696 -12.962 1.00 97.75 160 ALA A CA 1
ATOM 1118 C C . ALA A 1 160 ? 1.601 3.255 -12.429 1.00 97.75 160 ALA A C 1
ATOM 1120 O O . ALA A 1 160 ? 1.073 2.351 -13.078 1.00 97.75 160 ALA A O 1
ATOM 1121 N N . PHE A 1 161 ? 2.140 3.042 -11.226 1.00 98.06 161 PHE A N 1
ATOM 1122 C CA . PHE A 1 161 ? 2.151 1.733 -10.577 1.00 98.06 161 PHE A CA 1
ATOM 1123 C C . PHE A 1 161 ? 0.745 1.232 -10.218 1.00 98.06 161 PHE A C 1
ATOM 1125 O O . PHE A 1 161 ? 0.432 0.063 -10.446 1.00 98.06 161 PHE A O 1
ATOM 1132 N N . ILE A 1 162 ? -0.136 2.101 -9.714 1.00 96.56 162 ILE A N 1
ATOM 1133 C CA . ILE A 1 162 ? -1.532 1.738 -9.433 1.00 96.56 162 ILE A CA 1
ATOM 1134 C C . ILE A 1 162 ? -2.267 1.354 -10.723 1.00 96.56 162 ILE A C 1
ATOM 1136 O O . ILE A 1 162 ? -2.943 0.325 -10.754 1.00 96.56 162 ILE A O 1
ATOM 1140 N N . ALA A 1 163 ? -2.098 2.120 -11.805 1.00 95.88 163 ALA A N 1
ATOM 1141 C CA . ALA A 1 163 ? -2.690 1.795 -13.102 1.00 95.88 163 ALA A CA 1
ATOM 1142 C C . ALA A 1 163 ? -2.171 0.453 -13.649 1.00 95.88 163 ALA A C 1
ATOM 1144 O O . ALA A 1 163 ? -2.954 -0.380 -14.110 1.00 95.88 163 ALA A O 1
ATOM 1145 N N . TRP A 1 164 ? -0.862 0.213 -13.540 1.00 95.94 164 TRP A N 1
ATOM 1146 C CA . TRP A 1 164 ? -0.247 -1.064 -13.898 1.00 95.94 164 TRP A CA 1
ATOM 1147 C C . TRP A 1 164 ? -0.786 -2.223 -13.044 1.00 95.94 164 TRP A C 1
ATOM 1149 O O . TRP A 1 164 ? -1.088 -3.287 -13.582 1.00 95.94 164 TRP A O 1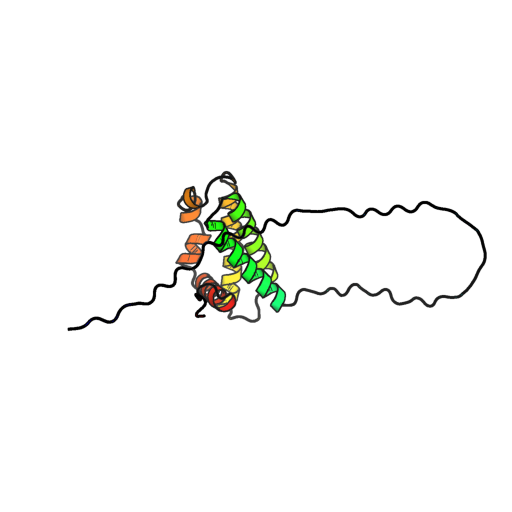
ATOM 1159 N N . THR A 1 165 ? -0.981 -2.014 -11.739 1.00 95.38 165 THR A N 1
ATOM 1160 C CA . THR A 1 165 ? -1.539 -3.020 -10.820 1.00 95.38 165 THR A CA 1
ATOM 1161 C C . THR A 1 165 ? -2.975 -3.374 -11.201 1.00 95.38 165 THR A C 1
ATOM 1163 O O . THR A 1 165 ? -3.320 -4.552 -11.257 1.00 95.38 165 THR A O 1
ATOM 1166 N N . MET A 1 166 ? -3.807 -2.381 -11.534 1.00 93.06 166 MET A N 1
ATOM 1167 C CA . MET A 1 166 ? -5.176 -2.614 -12.010 1.00 93.06 166 MET A CA 1
ATOM 1168 C C . MET A 1 166 ? -5.201 -3.455 -13.290 1.00 93.06 166 MET A C 1
ATOM 1170 O O . MET A 1 166 ? -5.955 -4.423 -13.376 1.00 93.06 166 MET A O 1
ATOM 1174 N N . GLN A 1 167 ? -4.339 -3.131 -14.257 1.00 93.12 167 GLN A N 1
ATOM 1175 C CA . GLN A 1 167 ? -4.240 -3.874 -15.514 1.00 93.12 167 GLN A CA 1
ATOM 1176 C C . GLN A 1 167 ? -3.713 -5.302 -15.312 1.00 93.12 167 GLN A C 1
ATOM 1178 O O . GLN A 1 167 ? -4.231 -6.237 -15.916 1.00 93.12 167 GLN A O 1
ATOM 1183 N N . THR A 1 168 ? -2.695 -5.469 -14.469 1.00 90.88 168 THR A N 1
ATOM 1184 C CA . THR A 1 168 ? -2.002 -6.751 -14.266 1.00 90.88 168 THR A CA 1
ATOM 1185 C C . THR A 1 168 ? -2.821 -7.711 -13.413 1.00 90.88 168 THR A C 1
ATOM 1187 O O . THR A 1 168 ? -2.890 -8.899 -13.710 1.00 90.88 168 THR A O 1
ATOM 1190 N N . CYS A 1 169 ? -3.475 -7.198 -12.372 1.00 91.81 169 CYS A N 1
ATOM 1191 C CA . CYS A 1 169 ? -4.240 -8.006 -11.428 1.00 91.81 169 CYS A CA 1
ATOM 1192 C C . CYS A 1 169 ? -5.732 -8.110 -11.774 1.00 91.81 169 CYS A C 1
ATOM 1194 O O . CYS A 1 169 ? -6.479 -8.733 -11.026 1.00 91.81 169 CYS A O 1
ATOM 1196 N N . GLY A 1 170 ? -6.187 -7.488 -12.869 1.00 82.75 170 GLY A N 1
ATOM 1197 C CA . GLY A 1 170 ? -7.598 -7.493 -13.273 1.00 82.75 170 GLY A CA 1
ATOM 1198 C C . GLY A 1 170 ? -8.524 -6.713 -12.331 1.00 82.75 170 GLY A C 1
ATOM 1199 O O . GLY A 1 170 ? -9.740 -6.895 -12.360 1.00 82.75 170 GLY A O 1
ATOM 1200 N N . LEU A 1 171 ? -7.975 -5.833 -11.489 1.00 66.56 171 LEU A N 1
ATOM 1201 C CA . LEU A 1 171 ? -8.754 -5.040 -10.541 1.00 66.56 171 LEU A CA 1
ATOM 1202 C C . LEU A 1 171 ? -9.463 -3.913 -11.305 1.00 66.56 171 LEU A C 1
ATOM 1204 O O . LEU A 1 171 ? -8.838 -2.927 -11.688 1.00 66.56 171 LEU A O 1
ATOM 1208 N N . GLY A 1 172 ? -10.769 -4.069 -11.543 1.00 53.81 172 GLY A N 1
ATOM 1209 C CA . GLY A 1 172 ? -11.601 -3.085 -12.253 1.00 53.81 172 GLY A CA 1
ATOM 1210 C C . GLY A 1 172 ? -12.276 -3.599 -13.526 1.00 53.81 172 GLY A C 1
ATOM 1211 O O . GLY A 1 172 ? -13.117 -2.894 -14.082 1.00 53.81 172 GLY A O 1
ATOM 1212 N N . ALA A 1 173 ? -11.980 -4.825 -13.962 1.00 44.22 173 ALA A N 1
ATOM 1213 C CA . ALA A 1 173 ? -12.845 -5.535 -14.892 1.00 44.22 173 ALA A CA 1
ATOM 1214 C C . ALA A 1 173 ? -13.982 -6.168 -14.079 1.00 44.22 173 ALA A C 1
ATOM 1216 O O . ALA A 1 173 ? -13.758 -7.086 -13.295 1.00 44.22 173 ALA A O 1
ATOM 1217 N N . ALA A 1 174 ? -15.208 -5.664 -14.231 1.00 41.69 174 ALA A N 1
ATOM 1218 C CA . ALA A 1 174 ? -16.351 -6.532 -13.995 1.00 41.69 174 ALA A CA 1
ATOM 1219 C C . ALA A 1 174 ? -16.209 -7.693 -14.986 1.00 41.69 174 ALA A C 1
ATOM 1221 O O . ALA A 1 174 ? -15.965 -7.428 -16.163 1.00 41.69 174 ALA A O 1
ATOM 1222 N N . ASP A 1 175 ? -16.315 -8.936 -14.517 1.00 42.00 175 ASP A N 1
ATOM 1223 C CA . ASP A 1 175 ? -16.477 -10.101 -15.384 1.00 42.00 175 ASP A CA 1
ATOM 1224 C C . ASP A 1 175 ? -17.575 -9.795 -16.419 1.00 42.00 175 ASP A C 1
ATOM 1226 O O . ASP A 1 175 ? -18.769 -9.819 -16.110 1.00 42.00 175 ASP A O 1
ATOM 1230 N N . GLU A 1 176 ? -17.186 -9.451 -17.646 1.00 38.22 176 GLU A N 1
ATOM 1231 C CA . GLU A 1 176 ? -18.083 -9.564 -18.787 1.00 38.22 176 GLU A CA 1
ATOM 1232 C C . GLU A 1 176 ? -18.148 -11.060 -19.101 1.00 38.22 176 GLU A C 1
ATOM 1234 O O . GLU A 1 176 ? -17.177 -11.647 -19.580 1.00 38.22 176 GLU A O 1
ATOM 1239 N N . GLY A 1 177 ? -19.257 -11.675 -18.681 1.00 35.34 177 GLY A N 1
A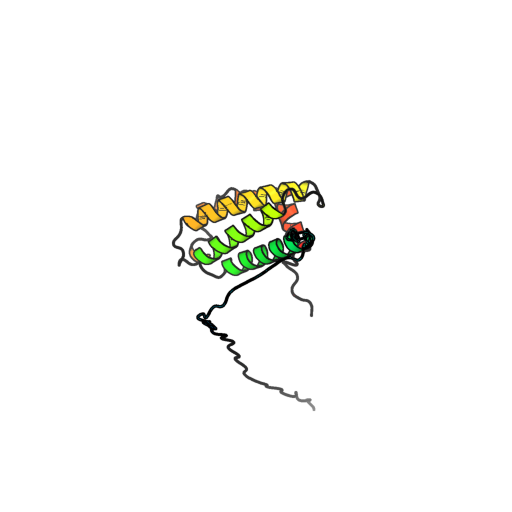TOM 1240 C CA . GLY A 1 177 ? -19.512 -13.114 -18.788 1.00 35.34 177 GLY A CA 1
ATOM 1241 C C . GLY A 1 177 ? -19.694 -13.657 -20.199 1.00 35.34 177 GLY A C 1
ATOM 1242 O O . GLY A 1 177 ? -19.773 -12.874 -21.172 1.00 35.34 177 GLY A O 1
#

Sequence (177 aa):
MTSPRAPKLALLFGTAIIATALAACSTTAATDSPSSTRPTAMATPTPTATPDASGDSAEERYAAFCSANTAAAAAKAGTVGEDLEAVQAQGAAIRELLPMTEVSPEVAAGAEVFAASTDETAGILAQFPADSLVSDVGLDPRFTQSQSVQSAMTDPNYQAFIAWTMQTCGLGAADEG